Protein AF-A0A957GR91-F1 (afdb_monomer_lite)

Radius of gyration: 20.29 Å; chains: 1; bounding box: 47×31×46 Å

Structure (mmCIF, N/CA/C/O backbone):
data_AF-A0A957GR91-F1
#
_entry.id   AF-A0A957GR91-F1
#
loop_
_atom_site.group_PDB
_atom_site.id
_atom_site.type_symbol
_atom_site.label_atom_id
_atom_site.label_alt_id
_atom_site.label_comp_id
_atom_site.label_asym_id
_atom_site.label_entity_id
_atom_site.label_seq_id
_atom_site.pdbx_PDB_ins_code
_atom_site.Cartn_x
_atom_site.Cartn_y
_atom_site.Cartn_z
_atom_site.occupancy
_atom_site.B_iso_or_equiv
_atom_site.auth_seq_id
_atom_site.auth_comp_id
_atom_site.auth_asym_id
_atom_site.auth_atom_id
_atom_site.pdbx_PDB_model_num
ATOM 1 N N . GLY A 1 1 ? 13.679 5.919 -1.935 1.00 39.25 1 GLY A N 1
ATOM 2 C CA . GLY A 1 1 ? 14.444 6.378 -0.760 1.00 39.25 1 GLY A CA 1
ATOM 3 C C . GLY A 1 1 ? 15.544 5.379 -0.558 1.00 39.25 1 GLY A C 1
ATOM 4 O O . GLY A 1 1 ? 15.257 4.278 -0.123 1.00 39.25 1 GLY A O 1
ATOM 5 N N . ALA A 1 2 ? 16.762 5.708 -0.978 1.00 40.84 2 ALA A N 1
ATOM 6 C CA . ALA A 1 2 ? 17.865 4.761 -0.925 1.00 40.84 2 ALA A CA 1
ATOM 7 C C . ALA A 1 2 ? 18.376 4.678 0.513 1.00 40.84 2 ALA A C 1
ATOM 9 O O . ALA A 1 2 ? 18.696 5.711 1.106 1.00 40.84 2 ALA A O 1
ATOM 10 N N . TYR A 1 3 ? 18.447 3.465 1.062 1.00 42.84 3 TYR A N 1
ATOM 11 C CA . TYR A 1 3 ? 19.226 3.215 2.270 1.00 42.84 3 TYR A CA 1
ATOM 12 C C . TYR A 1 3 ? 20.602 3.885 2.113 1.00 42.84 3 TYR A C 1
ATOM 14 O O . TYR A 1 3 ? 21.227 3.727 1.055 1.00 42.84 3 TYR A O 1
ATOM 22 N N . PRO A 1 4 ? 21.061 4.676 3.098 1.00 51.72 4 PRO A N 1
ATOM 23 C CA . PRO A 1 4 ? 22.381 5.285 3.042 1.00 51.72 4 PRO A CA 1
ATOM 24 C C . PRO A 1 4 ? 23.446 4.214 2.790 1.00 51.72 4 PRO A C 1
ATOM 26 O O . PRO A 1 4 ? 23.332 3.091 3.282 1.00 51.72 4 PRO A O 1
ATOM 29 N N . ARG A 1 5 ? 24.502 4.555 2.041 1.00 56.00 5 ARG A N 1
ATOM 30 C CA . ARG A 1 5 ? 25.708 3.721 2.040 1.00 56.00 5 ARG A CA 1
ATOM 31 C C . ARG A 1 5 ? 26.244 3.717 3.470 1.00 56.00 5 ARG A C 1
ATOM 33 O O . ARG A 1 5 ? 26.666 4.761 3.954 1.00 56.00 5 ARG A O 1
ATOM 40 N N . HIS A 1 6 ? 26.146 2.576 4.140 1.00 55.34 6 HI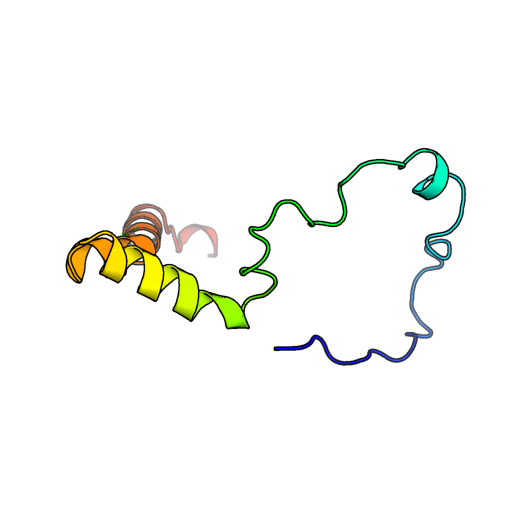S A N 1
ATOM 41 C CA . HIS A 1 6 ? 26.725 2.384 5.460 1.00 55.34 6 HIS A CA 1
ATOM 42 C C . HIS A 1 6 ? 28.204 2.035 5.298 1.00 55.34 6 HIS A C 1
ATOM 44 O O . HIS A 1 6 ? 28.547 1.140 4.522 1.00 55.34 6 HIS A O 1
ATOM 50 N N . ASP A 1 7 ? 29.061 2.755 6.017 1.00 53.22 7 ASP A N 1
ATOM 51 C CA . ASP A 1 7 ? 30.440 2.332 6.229 1.00 53.22 7 ASP A CA 1
ATOM 52 C C . ASP A 1 7 ? 30.448 1.060 7.101 1.00 53.22 7 ASP A C 1
ATOM 54 O O . ASP A 1 7 ? 29.528 0.871 7.905 1.00 53.22 7 ASP A O 1
ATOM 58 N N . PRO A 1 8 ? 31.441 0.165 6.950 1.00 57.72 8 PRO A N 1
ATOM 59 C CA . PRO A 1 8 ? 31.528 -1.047 7.757 1.00 57.72 8 PRO A CA 1
ATOM 60 C C . PRO A 1 8 ? 31.610 -0.708 9.250 1.00 57.72 8 PRO A C 1
ATOM 62 O O . PRO A 1 8 ? 32.505 0.024 9.672 1.00 57.72 8 PRO A O 1
ATOM 65 N N . ASP A 1 9 ? 30.679 -1.243 10.039 1.00 62.44 9 ASP A N 1
ATOM 66 C CA . ASP A 1 9 ? 30.667 -1.094 11.494 1.00 62.44 9 ASP A CA 1
ATOM 67 C C . ASP A 1 9 ? 31.785 -1.961 12.114 1.00 62.44 9 ASP A C 1
ATOM 69 O O . ASP A 1 9 ? 31.787 -3.177 11.898 1.00 62.44 9 ASP A O 1
ATOM 73 N N . PRO A 1 10 ? 32.749 -1.379 12.854 1.00 57.72 10 PRO A N 1
ATOM 74 C CA . PRO A 1 10 ? 33.818 -2.135 13.509 1.00 57.72 10 PRO A CA 1
ATOM 75 C C . PRO A 1 10 ? 33.312 -3.088 14.603 1.00 57.72 10 PRO A C 1
ATOM 77 O O . PRO A 1 10 ? 34.013 -4.048 14.922 1.00 57.72 10 PRO A O 1
ATOM 80 N N . ASP A 1 11 ? 32.112 -2.849 15.141 1.00 54.59 11 ASP A N 1
ATOM 81 C CA . ASP A 1 11 ? 31.455 -3.694 16.142 1.00 54.59 11 ASP A CA 1
ATOM 82 C C . ASP A 1 11 ? 30.505 -4.725 15.503 1.00 54.59 11 ASP A C 1
ATOM 84 O O . ASP A 1 11 ? 29.826 -5.483 16.208 1.00 54.59 11 ASP A O 1
ATOM 88 N N . ALA A 1 12 ? 30.459 -4.797 14.165 1.00 60.44 12 ALA A N 1
ATOM 89 C CA . ALA A 1 12 ? 29.733 -5.847 13.473 1.00 60.44 12 ALA A CA 1
ATOM 90 C C . ALA A 1 12 ? 30.281 -7.212 13.903 1.00 60.44 12 ALA A C 1
ATOM 92 O O . ALA A 1 12 ? 31.464 -7.521 13.742 1.00 60.44 12 ALA A O 1
ATOM 93 N N . LEU A 1 13 ? 29.395 -8.058 14.435 1.00 50.91 13 LEU A N 1
ATOM 94 C CA . LEU A 1 13 ? 29.712 -9.463 14.662 1.00 50.91 13 LEU A CA 1
ATOM 95 C C . LEU A 1 13 ? 30.244 -10.060 13.347 1.00 50.91 13 LEU A C 1
ATOM 97 O O . LEU A 1 13 ? 29.763 -9.665 12.280 1.00 50.91 13 LEU A O 1
ATOM 101 N N . PRO A 1 14 ? 31.194 -11.013 13.390 1.00 53.25 14 PRO A N 1
ATOM 102 C CA . PRO A 1 14 ? 31.724 -1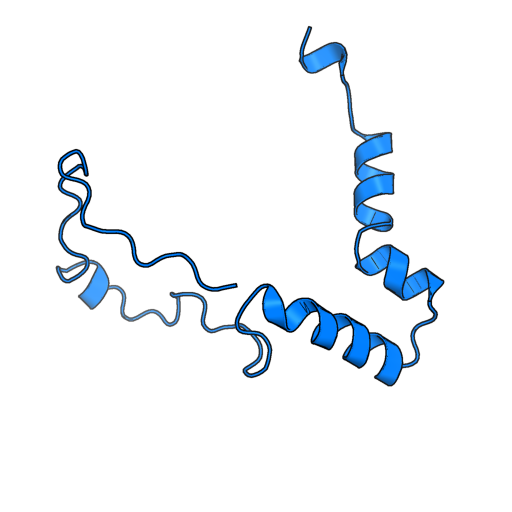1.673 12.205 1.00 53.25 14 PRO A CA 1
ATOM 103 C C . PRO A 1 14 ? 30.671 -12.640 11.659 1.00 53.25 14 PRO A C 1
ATOM 105 O O . PRO A 1 14 ? 30.822 -13.860 11.686 1.00 53.25 14 PRO A O 1
ATOM 108 N N . TYR A 1 15 ? 29.560 -12.097 11.178 1.00 52.12 15 TYR A N 1
ATOM 109 C CA . TYR A 1 15 ? 28.786 -12.753 10.154 1.00 52.12 15 TYR A CA 1
ATOM 110 C C . TYR A 1 15 ? 29.750 -12.923 8.986 1.00 52.12 15 TYR A C 1
ATOM 112 O O . TYR A 1 15 ? 30.380 -11.954 8.553 1.00 52.12 15 TYR A O 1
ATOM 120 N N . GLY A 1 16 ? 29.949 -14.167 8.546 1.00 48.66 16 GLY A N 1
ATOM 121 C CA . GLY A 1 16 ? 30.771 -14.434 7.374 1.00 48.66 16 GLY A CA 1
ATOM 122 C C . GLY A 1 16 ? 30.336 -13.498 6.253 1.00 48.66 16 GLY A C 1
ATOM 123 O O . GLY A 1 16 ? 29.138 -13.264 6.074 1.00 48.66 16 GLY A O 1
ATOM 124 N N . VAL A 1 17 ? 31.304 -12.914 5.542 1.00 52.56 17 VAL A N 1
ATOM 125 C CA . VAL A 1 17 ? 31.010 -12.196 4.301 1.00 52.56 17 VAL A CA 1
ATOM 126 C C . VAL A 1 17 ? 30.135 -13.142 3.492 1.00 52.56 17 VAL A C 1
ATOM 128 O O . VAL A 1 17 ? 30.549 -14.280 3.273 1.00 52.56 17 VAL A O 1
ATOM 131 N N . VAL A 1 18 ? 28.921 -12.701 3.164 1.00 50.00 18 VAL A N 1
ATOM 132 C CA . VAL A 1 18 ? 27.848 -13.452 2.489 1.00 50.00 18 VAL A CA 1
ATOM 133 C C . VAL A 1 18 ? 28.346 -13.893 1.106 1.00 50.00 18 VAL A C 1
ATOM 135 O O . VAL A 1 18 ? 28.058 -13.274 0.086 1.00 50.00 18 VAL A O 1
ATOM 138 N N . THR A 1 19 ? 29.248 -14.875 1.097 1.00 52.28 19 THR A N 1
ATOM 139 C CA . THR A 1 19 ? 29.913 -15.465 -0.071 1.00 52.28 19 THR A CA 1
ATOM 140 C C . THR A 1 19 ? 30.324 -16.932 0.143 1.00 52.28 19 THR A C 1
ATOM 142 O O . THR A 1 19 ? 30.859 -17.559 -0.782 1.00 52.28 19 THR A O 1
ATOM 145 N N . ASP A 1 20 ? 30.053 -17.515 1.315 1.00 48.75 20 ASP A N 1
ATOM 146 C CA . ASP A 1 20 ? 30.467 -18.874 1.672 1.00 48.75 20 ASP A CA 1
ATOM 147 C C . ASP A 1 20 ? 29.276 -19.796 1.899 1.00 48.75 20 ASP A C 1
ATOM 149 O O . ASP A 1 20 ? 28.332 -19.426 2.585 1.00 48.75 20 ASP A O 1
ATOM 153 N N . GLU A 1 21 ? 29.388 -20.985 1.287 1.00 50.22 21 GLU A N 1
ATOM 154 C CA . GLU A 1 21 ? 28.546 -22.197 1.270 1.00 50.22 21 GLU A CA 1
ATOM 155 C C . GLU A 1 21 ? 27.019 -22.016 1.322 1.00 50.22 21 GLU A C 1
ATOM 157 O O . GLU A 1 21 ? 26.331 -22.524 0.437 1.00 50.22 21 GLU A O 1
ATOM 162 N N . PHE A 1 22 ? 26.499 -21.254 2.282 1.00 46.16 22 PHE A N 1
ATOM 163 C CA . PHE A 1 22 ? 25.119 -20.802 2.355 1.00 46.16 22 PHE A CA 1
ATOM 164 C C . PHE A 1 22 ? 24.679 -20.113 1.060 1.00 46.16 22 PHE A C 1
ATOM 166 O O . PHE A 1 22 ? 23.705 -20.577 0.501 1.00 46.16 22 PHE A O 1
ATOM 173 N N . ASP A 1 23 ? 25.415 -19.150 0.486 1.00 50.09 23 ASP A N 1
ATOM 174 C CA . ASP A 1 23 ? 25.030 -18.509 -0.799 1.00 50.09 23 ASP A CA 1
ATOM 175 C C . ASP A 1 23 ? 25.238 -19.385 -2.045 1.00 50.09 23 ASP A C 1
ATOM 177 O O . ASP A 1 23 ? 24.782 -19.054 -3.136 1.00 50.09 23 ASP A O 1
ATOM 181 N N . ARG A 1 24 ? 25.965 -20.504 -1.927 1.00 50.25 24 ARG A N 1
ATOM 182 C CA . ARG A 1 24 ? 26.162 -21.452 -3.045 1.00 50.25 24 ARG A CA 1
ATOM 183 C C . ARG A 1 24 ? 25.127 -22.572 -3.038 1.00 50.25 24 ARG A C 1
ATOM 185 O O . ARG A 1 24 ? 24.757 -23.046 -4.109 1.00 50.25 24 ARG A O 1
ATOM 192 N N . LEU A 1 25 ? 24.685 -22.998 -1.853 1.00 48.78 25 LEU A N 1
ATOM 193 C CA . LEU A 1 25 ? 23.551 -23.907 -1.650 1.00 48.78 25 LEU A CA 1
ATOM 194 C C . LEU A 1 25 ? 22.227 -23.162 -1.791 1.00 48.78 25 LEU A C 1
ATOM 196 O O . LEU A 1 25 ? 21.287 -23.663 -2.407 1.00 48.78 25 LEU A O 1
ATOM 200 N N . ALA A 1 26 ? 22.191 -21.932 -1.291 1.00 49.03 26 ALA A N 1
ATOM 201 C CA . ALA A 1 26 ? 21.220 -20.932 -1.653 1.00 49.03 26 ALA A CA 1
ATOM 202 C C . ALA A 1 26 ? 21.559 -20.424 -3.067 1.00 49.03 26 ALA A C 1
ATOM 204 O O . ALA A 1 26 ? 21.865 -19.260 -3.296 1.00 49.03 26 ALA A O 1
ATOM 205 N N . GLN A 1 27 ? 21.319 -21.270 -4.058 1.00 50.19 27 GLN A N 1
ATOM 206 C CA . GLN A 1 27 ? 20.791 -20.776 -5.320 1.00 50.19 27 GLN A CA 1
ATOM 207 C C . GLN A 1 27 ? 19.250 -20.661 -5.250 1.00 50.19 27 GLN A C 1
ATOM 209 O O . GLN A 1 27 ? 18.599 -21.382 -6.013 1.00 50.19 27 GLN A O 1
ATOM 214 N N . PRO A 1 28 ? 18.576 -19.835 -4.405 1.00 39.94 28 PRO A N 1
ATOM 215 C CA . PRO A 1 28 ? 17.144 -19.672 -4.514 1.00 39.94 28 PRO A CA 1
ATOM 216 C C . PRO A 1 28 ? 16.868 -18.269 -5.097 1.00 39.94 28 PRO A C 1
ATOM 218 O O . PRO A 1 28 ? 17.694 -17.358 -5.069 1.00 39.94 28 PRO A O 1
ATOM 221 N N . PRO A 1 29 ? 15.700 -18.034 -5.690 1.00 43.75 29 PRO A N 1
ATOM 222 C CA . PRO A 1 29 ? 15.355 -16.724 -6.240 1.00 43.75 29 PRO A CA 1
ATOM 223 C C . PRO A 1 29 ? 14.962 -15.706 -5.141 1.00 43.75 29 PRO A C 1
ATOM 225 O O . PRO A 1 29 ? 14.026 -14.933 -5.338 1.00 43.75 29 PRO A O 1
ATOM 228 N N . ASP A 1 30 ? 15.566 -15.748 -3.949 1.00 48.50 30 ASP A N 1
ATOM 229 C CA . ASP A 1 30 ? 14.941 -15.265 -2.709 1.00 48.50 30 ASP A CA 1
ATOM 230 C C . ASP A 1 30 ? 15.640 -14.113 -1.967 1.00 48.50 30 ASP A C 1
ATOM 232 O O . ASP A 1 30 ? 15.221 -13.779 -0.859 1.00 48.50 30 ASP A O 1
ATOM 236 N N . ASN A 1 31 ? 16.520 -13.346 -2.621 1.00 46.34 31 ASN A N 1
ATOM 237 C CA . ASN A 1 31 ? 16.648 -11.924 -2.282 1.00 46.34 31 ASN A CA 1
ATOM 238 C C . ASN A 1 31 ? 15.549 -11.105 -2.986 1.00 46.34 31 ASN A C 1
ATOM 240 O O . ASN A 1 31 ? 15.789 -10.320 -3.894 1.00 46.34 31 ASN A O 1
ATOM 244 N N . ASN A 1 32 ? 14.306 -11.256 -2.526 1.00 50.66 32 ASN A N 1
ATOM 245 C CA . ASN A 1 32 ? 13.287 -10.211 -2.678 1.00 50.66 32 ASN A CA 1
ATOM 246 C C . ASN A 1 32 ? 12.880 -9.799 -4.123 1.00 50.66 32 ASN A C 1
ATOM 248 O O . ASN A 1 32 ? 12.177 -8.811 -4.294 1.00 50.66 32 ASN A O 1
ATOM 252 N N . ASN A 1 33 ? 13.226 -10.546 -5.178 1.00 52.31 33 ASN A N 1
ATOM 253 C CA . ASN A 1 33 ? 12.907 -10.162 -6.566 1.00 52.31 33 ASN A CA 1
ATOM 254 C C . ASN A 1 33 ? 11.609 -10.797 -7.118 1.00 52.31 33 ASN A C 1
ATOM 256 O O . ASN A 1 33 ? 11.507 -11.122 -8.299 1.00 52.31 33 ASN A O 1
ATOM 260 N N . ARG A 1 34 ? 10.606 -11.023 -6.255 1.00 58.94 34 ARG A N 1
ATOM 261 C CA . ARG A 1 34 ? 9.230 -11.393 -6.672 1.00 58.94 34 ARG A CA 1
ATOM 262 C C . ARG A 1 34 ? 8.294 -10.192 -6.768 1.00 58.94 34 ARG A C 1
ATOM 264 O O . ARG A 1 34 ? 7.090 -10.356 -6.964 1.00 58.94 34 ARG A O 1
ATOM 271 N N . GLN A 1 35 ? 8.828 -8.996 -6.579 1.00 68.94 35 GLN A N 1
ATOM 272 C CA . GLN A 1 35 ? 8.066 -7.782 -6.778 1.00 68.94 35 GLN A CA 1
ATOM 273 C C . GLN A 1 35 ? 7.816 -7.593 -8.283 1.00 68.94 35 GLN A C 1
ATOM 275 O O . GLN A 1 35 ? 8.635 -8.019 -9.104 1.00 68.94 35 GLN A O 1
ATOM 280 N N . PRO A 1 36 ? 6.684 -6.993 -8.680 1.00 76.94 36 PRO A N 1
ATOM 281 C CA . PRO A 1 36 ? 6.523 -6.507 -10.041 1.00 76.94 36 PRO A CA 1
ATOM 282 C C . PRO A 1 36 ? 7.738 -5.666 -10.452 1.00 76.94 36 PRO A C 1
ATOM 284 O O . PRO A 1 36 ? 8.262 -4.904 -9.643 1.00 76.94 36 PRO A O 1
ATOM 287 N N . ALA A 1 37 ? 8.170 -5.780 -11.710 1.00 80.31 37 ALA A N 1
ATOM 288 C CA . ALA A 1 37 ? 9.364 -5.084 -12.202 1.00 80.31 37 ALA A CA 1
ATOM 289 C C . ALA A 1 37 ? 9.293 -3.548 -12.045 1.00 80.31 37 ALA A C 1
ATOM 291 O O . ALA A 1 37 ? 10.319 -2.870 -12.055 1.00 80.31 37 ALA A O 1
ATOM 292 N N . ASP A 1 38 ? 8.085 -2.997 -11.899 1.00 81.31 38 ASP A N 1
ATOM 293 C CA . ASP A 1 38 ? 7.798 -1.585 -11.659 1.00 81.31 38 ASP A CA 1
ATOM 294 C C . ASP A 1 38 ? 7.518 -1.246 -10.179 1.00 81.31 38 ASP A C 1
ATOM 296 O O . ASP A 1 38 ? 6.909 -0.211 -9.903 1.00 81.31 38 ASP A O 1
ATOM 300 N N . PHE A 1 39 ? 7.937 -2.098 -9.234 1.00 82.81 39 PHE A N 1
ATOM 301 C CA . PHE A 1 39 ? 7.694 -1.928 -7.799 1.00 82.81 39 PHE A CA 1
ATOM 302 C C . PHE A 1 39 ? 8.884 -2.396 -6.943 1.00 82.81 39 PHE A C 1
ATOM 304 O O . PHE A 1 39 ? 8.813 -3.404 -6.244 1.00 82.81 39 PHE A O 1
ATOM 311 N N . ASN A 1 40 ? 9.994 -1.660 -6.995 1.00 83.19 40 ASN A N 1
ATOM 312 C CA . ASN A 1 40 ? 11.281 -2.087 -6.425 1.00 83.19 40 ASN A CA 1
ATOM 313 C C . ASN A 1 40 ? 11.583 -1.464 -5.052 1.00 83.19 40 ASN A C 1
ATOM 315 O O . ASN A 1 40 ? 12.574 -1.812 -4.411 1.00 83.19 40 ASN A O 1
ATOM 319 N N . GLY A 1 41 ? 10.754 -0.525 -4.588 1.00 79.81 41 GLY A N 1
ATOM 320 C CA . GLY A 1 41 ? 10.978 0.163 -3.322 1.00 79.81 41 GLY A CA 1
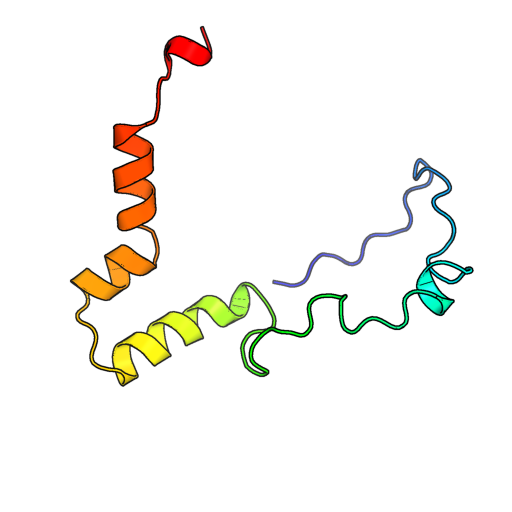ATOM 321 C C . GLY A 1 41 ? 9.781 0.965 -2.831 1.00 79.81 41 GLY A C 1
ATOM 322 O O . GLY A 1 41 ? 8.748 1.074 -3.490 1.00 79.81 41 GLY A O 1
ATOM 323 N N . ILE A 1 42 ? 9.930 1.554 -1.643 1.00 85.19 42 ILE A N 1
ATOM 324 C CA . ILE A 1 42 ? 8.888 2.375 -1.009 1.00 85.19 42 ILE A CA 1
ATOM 325 C C . ILE A 1 42 ? 8.516 3.597 -1.863 1.00 85.19 42 ILE A C 1
ATOM 327 O O . ILE A 1 42 ? 7.372 4.037 -1.860 1.00 85.19 42 ILE A O 1
ATOM 331 N N . GLU A 1 43 ? 9.463 4.117 -2.644 1.00 87.56 43 GLU A N 1
ATOM 332 C CA . GLU A 1 43 ? 9.251 5.185 -3.623 1.00 87.56 43 GLU A CA 1
ATOM 333 C C . GLU A 1 43 ? 8.214 4.851 -4.701 1.00 87.56 43 GLU A C 1
ATOM 335 O O . GLU A 1 43 ? 7.636 5.774 -5.270 1.00 87.56 43 GLU A O 1
ATOM 340 N N . ASP A 1 44 ? 7.954 3.569 -4.968 1.00 90.19 44 ASP A N 1
ATOM 341 C CA . ASP A 1 44 ? 7.010 3.130 -5.996 1.00 90.19 44 ASP A CA 1
ATOM 342 C C . ASP A 1 44 ? 5.568 3.015 -5.472 1.00 90.19 44 ASP A C 1
ATOM 344 O O . ASP A 1 44 ? 4.648 2.785 -6.257 1.00 90.19 44 ASP A O 1
ATOM 348 N N . PHE A 1 45 ? 5.312 3.246 -4.177 1.00 92.00 45 PHE A N 1
ATOM 349 C CA . PHE A 1 45 ? 3.954 3.218 -3.610 1.00 92.00 45 PHE A CA 1
ATOM 350 C C . PHE A 1 45 ? 2.930 4.112 -4.334 1.00 92.00 45 PHE A C 1
ATOM 352 O O . PHE A 1 45 ? 1.798 3.663 -4.518 1.00 92.00 45 PHE A O 1
ATOM 359 N N . PRO A 1 46 ? 3.268 5.323 -4.823 1.00 95.44 46 PRO A N 1
ATOM 360 C CA . PRO A 1 46 ? 2.340 6.103 -5.640 1.00 95.44 46 PRO A CA 1
ATOM 361 C C . PRO A 1 46 ? 1.855 5.367 -6.904 1.00 95.44 46 PRO A C 1
ATOM 363 O O . PRO A 1 46 ? 0.722 5.580 -7.332 1.00 95.44 46 PRO A O 1
ATOM 366 N N . ARG A 1 47 ? 2.658 4.455 -7.479 1.00 94.81 47 ARG A N 1
ATOM 367 C CA . ARG A 1 47 ? 2.256 3.637 -8.640 1.00 94.81 47 ARG A CA 1
ATOM 368 C C . ARG A 1 47 ? 1.155 2.644 -8.288 1.00 94.81 47 ARG A C 1
ATOM 370 O O . ARG A 1 47 ? 0.284 2.400 -9.118 1.00 94.81 47 ARG A O 1
ATOM 377 N N . LEU A 1 48 ? 1.171 2.087 -7.075 1.00 94.31 48 LEU A N 1
ATOM 378 C CA . LEU A 1 48 ? 0.090 1.226 -6.589 1.00 94.31 48 LEU A CA 1
ATOM 379 C C . LEU A 1 48 ? -1.234 1.998 -6.577 1.00 94.31 48 LEU A C 1
ATOM 381 O O . LEU A 1 48 ? -2.225 1.514 -7.117 1.00 94.31 48 LEU A O 1
ATOM 385 N N . THR A 1 49 ? -1.228 3.218 -6.032 1.00 97.06 49 THR A N 1
ATOM 386 C CA . THR A 1 49 ? -2.407 4.095 -6.028 1.00 97.06 49 THR A CA 1
ATOM 387 C C . THR A 1 49 ? -2.886 4.392 -7.447 1.00 97.06 49 THR A C 1
ATOM 389 O O . THR A 1 49 ? -4.075 4.253 -7.719 1.00 97.06 49 THR A O 1
ATOM 392 N N . GLN A 1 50 ? -1.974 4.721 -8.370 1.00 97.62 50 GLN A N 1
ATOM 393 C CA . GLN A 1 50 ? -2.334 4.971 -9.769 1.00 97.62 50 GLN A CA 1
ATOM 394 C C . GLN A 1 50 ? -3.006 3.753 -10.416 1.00 97.62 50 GLN A C 1
ATOM 396 O O . GLN A 1 50 ? -4.064 3.894 -11.016 1.00 97.62 50 GLN A O 1
ATOM 401 N N . LYS A 1 51 ? -2.460 2.543 -10.230 1.00 96.88 51 LYS A N 1
ATOM 402 C CA . LYS A 1 51 ? -3.060 1.315 -10.780 1.00 96.88 51 LYS A CA 1
ATOM 403 C C . LYS A 1 51 ? -4.458 1.034 -10.217 1.00 96.88 51 LYS A C 1
ATOM 405 O O . LYS A 1 51 ? -5.286 0.471 -10.925 1.00 96.88 51 LYS A O 1
ATOM 410 N N . LEU A 1 52 ? -4.735 1.408 -8.965 1.00 98.00 52 LEU A N 1
ATOM 411 C CA . LEU A 1 52 ? -6.079 1.290 -8.389 1.00 98.00 52 LEU A CA 1
ATOM 412 C C . LEU A 1 52 ? -7.057 2.295 -9.020 1.00 98.00 52 LEU A C 1
ATOM 414 O O . LEU A 1 52 ? -8.193 1.932 -9.316 1.00 98.00 52 LEU A O 1
ATOM 418 N N . VAL A 1 53 ? -6.610 3.526 -9.283 1.00 98.38 53 VAL A N 1
ATOM 419 C CA . VAL A 1 53 ? -7.408 4.520 -10.023 1.00 98.38 53 VAL A CA 1
ATOM 420 C C . VAL A 1 53 ? -7.700 4.024 -11.440 1.00 98.38 53 VAL A C 1
ATOM 422 O O . VAL A 1 53 ? -8.855 4.012 -11.858 1.00 98.38 53 VAL A O 1
ATOM 425 N N . ASP A 1 54 ? -6.679 3.542 -12.152 1.00 98.44 54 ASP A N 1
ATOM 426 C CA . ASP A 1 54 ? -6.811 3.024 -13.519 1.00 98.44 54 ASP A CA 1
ATOM 427 C C . ASP A 1 54 ? -7.751 1.805 -13.587 1.00 98.44 54 ASP A C 1
ATOM 429 O O . ASP A 1 54 ? -8.440 1.596 -14.585 1.00 98.44 54 ASP A O 1
ATOM 433 N N . ALA A 1 55 ? -7.807 1.011 -12.512 1.00 98.06 55 ALA A N 1
ATOM 434 C CA . ALA A 1 55 ? -8.717 -0.124 -12.367 1.00 98.06 55 ALA A CA 1
ATOM 435 C C . ALA A 1 55 ? -10.157 0.269 -11.970 1.00 98.06 55 ALA A C 1
ATOM 437 O O . ALA A 1 55 ? -11.023 -0.603 -11.918 1.00 98.06 55 ALA A O 1
ATOM 438 N N . GLY A 1 56 ? -10.430 1.553 -11.711 1.00 98.50 56 GLY A N 1
ATOM 439 C CA . GLY A 1 56 ? -11.771 2.074 -11.432 1.00 98.50 56 GLY A CA 1
ATOM 440 C C . GLY A 1 56 ? -12.235 1.950 -9.978 1.00 98.50 56 GLY A C 1
ATOM 441 O O . GLY A 1 56 ? -13.434 2.060 -9.722 1.00 98.50 56 GLY A O 1
ATOM 442 N N . TYR A 1 57 ? -11.322 1.725 -9.028 1.00 98.69 57 TYR A N 1
ATOM 443 C CA . TYR A 1 57 ? -11.671 1.754 -7.606 1.00 98.69 57 TYR A CA 1
ATOM 444 C C . TYR A 1 57 ? -12.026 3.175 -7.161 1.00 98.69 57 TYR A C 1
ATOM 446 O O . TYR A 1 57 ? -11.400 4.150 -7.577 1.00 98.69 57 TYR A O 1
ATOM 454 N N . SER A 1 58 ? -13.014 3.290 -6.275 1.00 98.62 58 SER A N 1
ATOM 455 C CA . SER A 1 58 ? -13.383 4.572 -5.673 1.00 98.62 58 SER A CA 1
ATOM 456 C C . SER A 1 58 ? -12.331 5.064 -4.674 1.00 98.62 58 SER A C 1
ATOM 458 O O . SER A 1 58 ? -11.625 4.271 -4.044 1.00 98.62 58 SER A O 1
ATOM 460 N N . ASP A 1 59 ? -12.281 6.378 -4.444 1.00 98.44 59 ASP A N 1
ATOM 461 C CA . ASP A 1 59 ? -11.405 6.991 -3.435 1.00 98.44 59 ASP A CA 1
ATOM 462 C C . ASP A 1 59 ? -11.554 6.344 -2.048 1.00 98.44 59 ASP A C 1
ATOM 464 O O . ASP A 1 59 ? -10.575 6.183 -1.316 1.00 98.44 59 ASP A O 1
ATOM 468 N N . ASP A 1 60 ? -12.775 5.954 -1.679 1.00 98.38 60 ASP A N 1
ATOM 469 C CA . ASP A 1 60 ? -13.062 5.323 -0.391 1.00 98.38 60 ASP A CA 1
ATOM 470 C C . ASP A 1 60 ? -12.517 3.892 -0.307 1.00 98.38 60 ASP A C 1
ATOM 472 O O . ASP A 1 60 ? -12.059 3.462 0.756 1.00 98.38 60 ASP A O 1
ATOM 476 N N . GLU A 1 61 ? -12.524 3.145 -1.411 1.00 98.62 61 GLU A N 1
ATOM 477 C CA . GLU A 1 61 ? -11.890 1.825 -1.491 1.00 98.62 61 GLU A CA 1
ATOM 478 C C . GLU A 1 61 ? -10.367 1.939 -1.452 1.00 98.62 61 GLU A C 1
ATOM 480 O O . GLU A 1 61 ? -9.711 1.208 -0.705 1.00 98.62 61 GLU A O 1
ATOM 485 N N . ILE A 1 62 ? -9.800 2.906 -2.174 1.00 98.56 62 ILE A N 1
ATOM 486 C CA . ILE A 1 62 ? -8.356 3.154 -2.194 1.00 98.56 62 ILE A CA 1
ATOM 487 C C . ILE A 1 62 ? -7.857 3.521 -0.791 1.00 98.56 62 ILE A C 1
ATOM 489 O O . ILE A 1 62 ? -6.901 2.919 -0.301 1.00 98.56 62 ILE A O 1
ATOM 493 N N . LYS A 1 63 ? -8.532 4.433 -0.079 1.00 98.19 63 LYS A N 1
ATOM 494 C CA . LYS A 1 63 ? -8.172 4.802 1.306 1.00 98.19 63 LYS A CA 1
ATOM 495 C C . LYS A 1 63 ? -8.188 3.608 2.259 1.00 98.19 63 LYS A C 1
ATOM 497 O O . LYS A 1 63 ? -7.336 3.508 3.143 1.00 98.19 63 LYS A O 1
ATOM 502 N N . LYS A 1 64 ? -9.139 2.686 2.087 1.00 98.25 64 LYS A N 1
ATOM 503 C CA . LYS A 1 64 ? -9.193 1.446 2.874 1.00 98.25 64 LYS A CA 1
ATOM 504 C C . LYS A 1 64 ? -7.959 0.576 2.630 1.00 98.25 64 LYS A C 1
ATOM 506 O O . LYS A 1 64 ? -7.387 0.092 3.608 1.00 98.25 64 LYS A O 1
ATOM 511 N N . VAL A 1 65 ? -7.536 0.413 1.372 1.00 97.88 65 VAL A N 1
ATOM 512 C CA . VAL A 1 65 ? -6.330 -0.349 0.992 1.00 97.88 65 VAL A CA 1
ATOM 513 C C . VAL A 1 65 ? -5.056 0.314 1.515 1.00 97.88 65 VAL A C 1
ATOM 515 O O . VAL A 1 65 ? -4.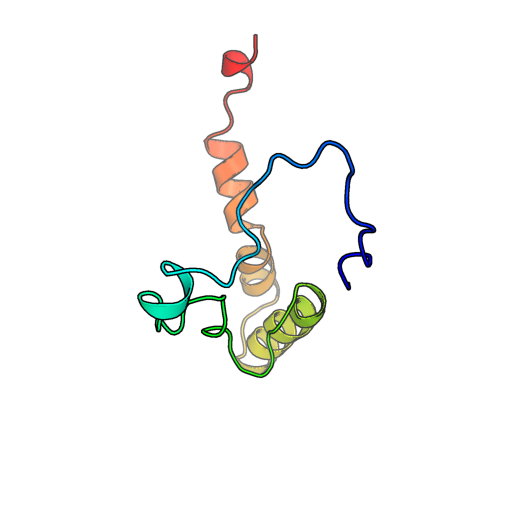208 -0.369 2.081 1.00 97.88 65 VAL A O 1
ATOM 518 N N . LEU A 1 66 ? -4.945 1.640 1.405 1.00 96.88 66 LEU A N 1
ATOM 519 C CA . LEU A 1 66 ? -3.759 2.398 1.827 1.00 96.88 66 LEU A CA 1
ATOM 520 C C . LEU A 1 66 ? -3.574 2.498 3.350 1.00 96.88 66 LEU A C 1
ATOM 522 O O . LEU A 1 66 ? -2.593 3.076 3.810 1.00 96.88 66 LEU A O 1
ATOM 526 N N . GLY A 1 67 ? -4.487 1.935 4.141 1.00 97.25 67 GLY A N 1
ATOM 527 C CA . GLY A 1 67 ? -4.315 1.833 5.588 1.00 97.25 67 GLY A CA 1
ATOM 528 C C . GLY A 1 67 ? -5.599 1.972 6.390 1.00 97.25 67 GLY A C 1
ATOM 529 O O . GLY A 1 67 ? -5.618 1.567 7.547 1.00 97.25 67 GLY A O 1
ATOM 530 N N . GLY A 1 68 ? -6.696 2.464 5.806 1.00 98.38 68 GLY A N 1
ATOM 531 C CA . GLY A 1 68 ? -7.961 2.619 6.534 1.00 98.38 68 GLY A CA 1
ATOM 532 C C . GLY A 1 68 ? -8.468 1.304 7.140 1.00 98.38 68 GLY A C 1
ATOM 533 O O . GLY A 1 68 ? -8.917 1.274 8.284 1.00 98.38 68 GLY A O 1
ATOM 534 N N . ASN A 1 69 ? -8.325 0.185 6.420 1.00 98.44 69 ASN A N 1
ATOM 535 C CA . ASN A 1 69 ? -8.675 -1.133 6.954 1.00 98.44 69 ASN A CA 1
ATOM 536 C C . ASN A 1 69 ? -7.742 -1.580 8.083 1.00 98.44 69 ASN A C 1
ATOM 538 O O . ASN A 1 69 ? -8.213 -2.186 9.045 1.00 98.44 69 ASN A O 1
ATOM 542 N N . LEU A 1 70 ? -6.445 -1.285 7.967 1.00 98.12 70 LEU A N 1
ATOM 543 C CA . LEU A 1 70 ? -5.460 -1.606 8.994 1.00 98.12 70 LEU A CA 1
ATOM 544 C C . LEU A 1 70 ? -5.761 -0.835 10.282 1.00 98.12 70 LEU A C 1
ATOM 546 O O . LEU A 1 70 ? -5.869 -1.452 11.337 1.00 98.12 70 LEU A O 1
ATOM 550 N N . LEU A 1 71 ? -5.973 0.481 10.188 1.00 98.25 71 LEU A N 1
ATOM 551 C CA . LEU A 1 71 ? -6.283 1.338 11.334 1.00 98.25 71 LEU A CA 1
ATOM 552 C C . LEU A 1 71 ? -7.582 0.917 12.026 1.00 98.25 71 LEU A C 1
ATOM 554 O O . LEU A 1 71 ? -7.604 0.789 13.244 1.00 98.25 71 LEU A O 1
ATOM 558 N N . ARG A 1 72 ? -8.627 0.575 11.262 1.00 97.88 72 ARG A N 1
ATOM 559 C CA . ARG A 1 72 ? -9.883 0.050 11.821 1.00 97.88 72 ARG A CA 1
ATOM 560 C C . ARG A 1 72 ? -9.670 -1.215 12.663 1.00 97.88 72 ARG A C 1
ATOM 562 O O . ARG A 1 72 ? -10.302 -1.386 13.702 1.00 97.88 72 ARG A O 1
ATOM 569 N N . VAL A 1 73 ? -8.827 -2.143 12.205 1.00 98.06 73 VAL A N 1
ATOM 570 C CA . VAL A 1 73 ? -8.518 -3.374 12.960 1.00 98.06 73 VAL A CA 1
ATOM 571 C C . VAL A 1 73 ? -7.616 -3.066 14.147 1.00 98.06 73 VAL A C 1
ATOM 573 O O . VAL A 1 73 ? -7.819 -3.620 15.228 1.00 98.06 73 VAL A O 1
ATOM 576 N N . PHE A 1 74 ? -6.648 -2.174 13.962 1.00 96.81 74 PHE A N 1
ATOM 577 C CA . PHE A 1 74 ? -5.766 -1.718 15.023 1.00 96.81 74 PHE A CA 1
ATOM 578 C C . PHE A 1 74 ? -6.577 -1.127 16.180 1.00 96.81 74 PHE A C 1
ATOM 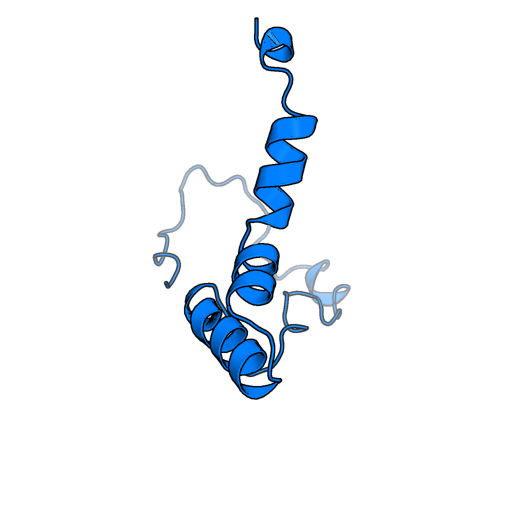580 O O . PHE A 1 74 ? -6.444 -1.589 17.303 1.00 96.81 74 PHE A O 1
ATOM 587 N N . GLU A 1 75 ? -7.517 -0.222 15.910 1.00 95.88 75 GLU A N 1
ATOM 588 C CA . GLU A 1 75 ? -8.426 0.336 16.920 1.00 95.88 75 GLU A CA 1
ATOM 589 C C . GLU A 1 75 ? -9.243 -0.739 17.653 1.00 95.88 75 GLU A C 1
ATOM 591 O O . GLU A 1 75 ? -9.393 -0.685 18.872 1.00 95.88 75 GLU A O 1
ATOM 596 N N . ALA A 1 76 ? -9.746 -1.749 16.936 1.00 96.81 76 ALA A N 1
ATOM 597 C CA . ALA A 1 76 ? -10.546 -2.817 17.540 1.00 96.81 76 ALA A CA 1
ATOM 598 C C . ALA A 1 76 ? -9.729 -3.755 18.450 1.00 96.81 76 ALA A C 1
ATOM 600 O O . ALA A 1 76 ? -10.276 -4.363 19.377 1.00 96.81 76 ALA A O 1
ATOM 601 N N . THR A 1 77 ? -8.433 -3.901 18.167 1.00 96.75 77 THR A N 1
ATOM 602 C CA . THR A 1 77 ? -7.557 -4.902 18.796 1.00 96.75 77 THR A CA 1
ATOM 603 C C . THR A 1 77 ? -6.557 -4.304 19.776 1.00 96.75 77 THR A C 1
ATOM 605 O O . THR A 1 77 ? -6.050 -5.032 20.628 1.00 96.75 77 THR A O 1
ATOM 608 N N . TRP A 1 78 ? -6.290 -3.000 19.701 1.00 95.06 78 TRP A N 1
ATOM 609 C CA . TRP A 1 78 ? -5.335 -2.337 20.573 1.00 95.06 78 TRP A CA 1
ATOM 610 C C . TRP A 1 78 ? -5.840 -2.332 22.018 1.00 95.06 78 TRP A C 1
ATOM 612 O O . TRP A 1 78 ? -6.935 -1.857 22.330 1.00 95.06 78 TRP A O 1
ATOM 622 N N . ARG A 1 79 ? -5.028 -2.903 22.905 1.00 91.88 79 ARG A N 1
ATOM 623 C CA . ARG A 1 79 ? -5.304 -3.092 24.333 1.00 91.88 79 ARG A CA 1
ATOM 624 C C . ARG A 1 79 ? -4.176 -2.411 25.113 1.00 91.88 79 ARG A C 1
ATOM 626 O O . ARG A 1 79 ? -3.178 -3.058 25.432 1.00 91.88 79 ARG A O 1
ATOM 633 N N . PRO A 1 80 ? -4.260 -1.087 25.342 1.00 85.69 80 PRO A N 1
ATOM 634 C CA . PRO A 1 80 ? -3.197 -0.325 26.002 1.00 85.69 80 PRO A CA 1
ATOM 635 C C . PRO A 1 80 ? -2.894 -0.813 27.428 1.00 85.69 80 PRO A C 1
ATOM 637 O O . PRO A 1 80 ? -1.813 -0.562 27.950 1.00 85.69 80 PRO A O 1
ATOM 640 N N . GLU A 1 81 ? -3.819 -1.540 28.052 1.00 90.56 81 GLU A N 1
ATOM 641 C CA . GLU A 1 81 ? -3.629 -2.239 29.322 1.00 90.56 81 GLU A CA 1
ATOM 642 C C . GLU A 1 81 ? -2.516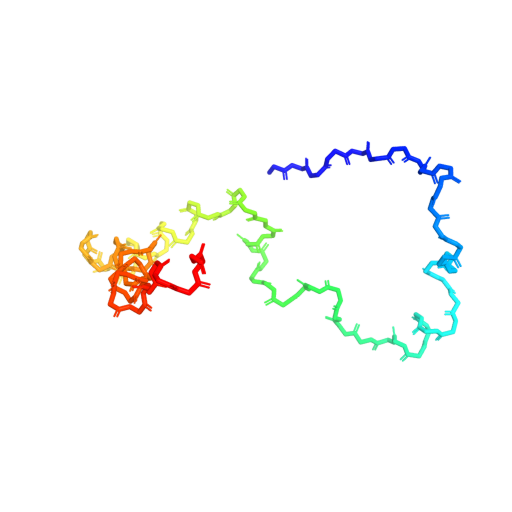 -3.298 29.303 1.00 90.56 81 GLU A C 1
ATOM 644 O O . GLU A 1 81 ? -2.010 -3.632 30.367 1.00 90.56 81 GLU A O 1
ATOM 649 N N . PHE A 1 82 ? -2.090 -3.793 28.136 1.00 82.06 82 PHE A N 1
ATOM 650 C CA . PHE A 1 82 ? -0.967 -4.735 28.025 1.00 82.06 82 PHE A CA 1
ATOM 651 C C . PHE A 1 82 ? 0.407 -4.095 28.252 1.00 82.06 82 PHE A C 1
ATOM 653 O O . PHE A 1 82 ? 1.399 -4.808 28.364 1.00 82.06 82 PHE A O 1
ATOM 660 N N . PHE A 1 83 ? 0.468 -2.765 28.316 1.00 80.44 83 PHE A N 1
ATOM 661 C CA . PHE A 1 83 ? 1.703 -2.002 28.499 1.00 80.44 83 PHE A CA 1
ATOM 662 C C . PHE A 1 83 ? 1.718 -1.217 29.822 1.00 80.44 83 PHE A C 1
ATOM 664 O O . PHE A 1 83 ? 2.476 -0.255 29.952 1.00 80.44 83 PHE A O 1
ATOM 671 N N . ARG A 1 84 ? 0.859 -1.595 30.779 1.00 67.62 84 ARG A N 1
ATOM 672 C CA . ARG A 1 84 ? 0.855 -1.073 32.153 1.00 67.62 84 ARG A CA 1
ATOM 673 C C . ARG A 1 84 ? 1.551 -2.009 33.126 1.00 67.62 84 ARG A C 1
ATOM 675 O O . ARG A 1 84 ? 1.454 -3.237 32.929 1.00 67.62 84 ARG A O 1
#

Foldseek 3Di:
DDDDPDDDDPPDDCPDPPPDPVVVVPPDPPPPPPDDPQCDDPVSVVVVLVVCVVVPDDPVVSVCVVCVVVVVVCVVPDDCVVVD

Secondary structure (DSSP, 8-state):
-PPP-PPPPTT---PPPTTSTHHHH---S-SSTTS-TT--SGGGHHHHHHHHHHTT--HHHHHIIIIIHHHHHHHHH--GGGG-

Sequence (84 aa):
GAYPRHDPDPDALPYGVVTDEFDRLAQPPDNNNRQPADFNGIEDFPRLTQKLVDAGYSDDEIKKVLGGNLLRVFEATWRPEFFR

pLDDT: mean 75.6, std 21.69, range [39.25, 98.69]